Protein AF-A0A925GTR2-F1 (afdb_monomer_lite)

Structure (mmCIF, N/CA/C/O backbone):
data_AF-A0A925GTR2-F1
#
_entry.id   AF-A0A925GTR2-F1
#
loop_
_atom_site.group_PDB
_atom_site.id
_atom_site.type_symbol
_atom_site.label_atom_id
_atom_site.label_alt_id
_atom_site.label_comp_id
_atom_site.label_asym_id
_atom_site.label_entity_id
_atom_site.label_seq_id
_atom_site.pdbx_PDB_ins_code
_atom_site.Cartn_x
_atom_site.Cartn_y
_atom_site.Cartn_z
_atom_site.occupancy
_atom_site.B_iso_or_equiv
_atom_site.auth_seq_id
_atom_site.auth_comp_id
_atom_site.auth_asym_id
_atom_site.auth_atom_id
_atom_site.pdbx_PDB_model_num
ATOM 1 N N . MET A 1 1 ? -7.221 50.139 -34.948 1.00 38.75 1 MET A N 1
ATOM 2 C CA . MET A 1 1 ? -7.731 49.410 -33.765 1.00 38.75 1 MET A CA 1
ATOM 3 C C . MET A 1 1 ? -6.658 48.417 -33.343 1.00 38.75 1 MET A C 1
ATOM 5 O O . MET A 1 1 ? -6.251 47.613 -34.169 1.00 38.75 1 MET A O 1
ATOM 9 N N . LYS A 1 2 ? -6.090 48.581 -32.142 1.00 43.25 2 LYS A N 1
ATOM 10 C CA . LYS A 1 2 ? -4.949 47.803 -31.627 1.00 43.25 2 LYS A CA 1
ATOM 11 C C . LYS A 1 2 ? -5.491 46.639 -30.789 1.00 43.25 2 LYS A C 1
ATOM 13 O O . LYS A 1 2 ? -5.994 46.891 -29.700 1.00 43.25 2 LYS A O 1
ATOM 18 N N . ASN A 1 3 ? -5.389 45.401 -31.271 1.00 42.81 3 ASN A N 1
ATOM 19 C CA . ASN A 1 3 ? -5.656 44.216 -30.450 1.00 42.81 3 ASN A CA 1
ATOM 20 C C . ASN A 1 3 ? -4.360 43.778 -29.765 1.00 42.81 3 ASN A C 1
ATOM 22 O O . ASN A 1 3 ? -3.621 42.938 -30.271 1.00 42.81 3 ASN A O 1
ATOM 26 N N . SER A 1 4 ? -4.092 44.379 -28.609 1.00 49.94 4 SER A N 1
ATOM 27 C CA . SER A 1 4 ? -3.109 43.873 -27.656 1.00 49.94 4 SER A CA 1
ATOM 28 C C . SER A 1 4 ? -3.774 42.802 -26.793 1.00 49.94 4 SER A C 1
ATOM 30 O O . SER A 1 4 ? -4.380 43.117 -25.777 1.00 49.94 4 SER A O 1
ATOM 32 N N . LEU A 1 5 ? -3.665 41.536 -27.187 1.00 49.69 5 LEU A N 1
ATOM 33 C CA . LEU A 1 5 ? -3.779 40.414 -26.253 1.00 49.69 5 LEU A CA 1
ATOM 34 C C . LEU A 1 5 ? -2.530 39.554 -26.410 1.00 49.69 5 LEU A C 1
ATOM 36 O O . LEU A 1 5 ? -2.526 38.511 -27.054 1.00 49.69 5 LEU A O 1
ATOM 40 N N . ALA A 1 6 ? -1.444 40.051 -25.834 1.00 53.09 6 ALA A N 1
ATOM 41 C CA . ALA A 1 6 ? -0.313 39.226 -25.470 1.00 53.09 6 ALA A CA 1
ATOM 42 C C . ALA A 1 6 ? -0.327 39.078 -23.947 1.00 53.09 6 ALA A C 1
ATOM 44 O O . ALA A 1 6 ? -0.545 40.054 -23.231 1.00 53.09 6 ALA A O 1
ATOM 45 N N . LEU A 1 7 ? 0.002 37.868 -23.496 1.00 47.81 7 LEU A N 1
ATOM 46 C CA . LEU A 1 7 ? 0.508 37.566 -22.159 1.00 47.81 7 LEU A CA 1
ATOM 47 C C . LEU A 1 7 ? -0.521 37.345 -21.029 1.00 47.81 7 LEU A C 1
ATOM 49 O O . LEU A 1 7 ? -0.554 38.055 -20.034 1.00 47.81 7 LEU A O 1
ATOM 53 N N . CYS A 1 8 ? -1.232 36.219 -21.093 1.00 46.12 8 CYS A N 1
ATOM 54 C CA . CYS A 1 8 ? -1.433 35.391 -19.895 1.00 46.12 8 CYS A CA 1
ATOM 55 C C . CYS A 1 8 ? -0.593 34.116 -20.044 1.00 46.12 8 CYS A C 1
ATOM 57 O O . CYS A 1 8 ? -1.110 33.008 -20.153 1.00 46.12 8 CYS A O 1
ATOM 59 N N . ALA A 1 9 ? 0.730 34.284 -20.129 1.00 50.47 9 ALA A N 1
ATOM 60 C CA . ALA A 1 9 ? 1.658 33.168 -20.038 1.00 50.47 9 ALA A CA 1
ATOM 61 C C . ALA A 1 9 ? 1.691 32.679 -18.581 1.00 50.47 9 ALA A C 1
ATOM 63 O O . ALA A 1 9 ? 2.286 33.311 -17.716 1.00 50.47 9 ALA A O 1
ATOM 64 N N . LEU A 1 10 ? 0.979 31.579 -18.336 1.00 56.53 10 LEU A N 1
ATOM 65 C CA . LEU A 1 10 ? 1.396 30.461 -17.489 1.00 56.53 10 LEU A CA 1
ATOM 66 C C . LEU A 1 10 ? 2.219 30.826 -16.230 1.00 56.53 10 LEU A C 1
ATOM 68 O O . LEU A 1 10 ? 3.410 30.541 -16.152 1.00 56.53 10 LEU A O 1
ATOM 72 N N . VAL A 1 11 ? 1.575 31.380 -15.200 1.00 54.94 11 VAL A N 1
ATOM 73 C CA . VAL A 1 11 ? 2.124 31.385 -13.829 1.00 54.94 11 VAL A CA 1
ATOM 74 C C . VAL A 1 11 ? 1.551 30.179 -13.077 1.00 54.94 11 VAL A C 1
ATOM 76 O O . VAL A 1 11 ? 0.737 30.320 -12.173 1.00 54.94 11 VAL A O 1
ATOM 79 N N . VAL A 1 12 ? 1.931 28.965 -13.481 1.00 51.38 12 VAL A N 1
ATOM 80 C CA . VAL A 1 12 ? 1.653 27.727 -12.721 1.00 51.38 12 VAL A CA 1
ATOM 81 C C . VAL A 1 12 ? 2.942 26.911 -12.631 1.00 51.38 12 VAL A C 1
ATOM 83 O O . VAL A 1 12 ? 3.006 25.767 -13.056 1.00 51.38 12 VAL A O 1
ATOM 86 N N . SER A 1 13 ? 4.017 27.522 -12.127 1.00 54.53 13 SER A N 1
ATOM 87 C CA . SER A 1 13 ? 5.294 26.806 -11.936 1.00 54.53 13 SER A CA 1
ATOM 88 C C . SER A 1 13 ? 6.046 27.194 -10.660 1.00 54.53 13 SER A C 1
ATOM 90 O O . SER A 1 13 ? 7.187 26.787 -10.485 1.00 54.53 13 SER A O 1
ATOM 92 N N . LEU A 1 14 ? 5.441 27.986 -9.767 1.00 55.28 14 LEU A N 1
ATOM 93 C CA . LEU A 1 14 ? 6.096 28.474 -8.541 1.00 55.28 14 LEU A CA 1
ATOM 94 C C . LEU A 1 14 ? 5.398 28.043 -7.251 1.00 55.28 14 LEU A C 1
ATOM 96 O O . LEU A 1 14 ? 5.815 28.456 -6.171 1.00 55.28 14 LEU A O 1
ATOM 100 N N . LEU A 1 15 ? 4.359 27.208 -7.330 1.00 58.03 15 LEU A N 1
ATOM 101 C CA . LEU A 1 15 ? 3.886 26.547 -6.122 1.00 58.03 15 LEU A CA 1
ATOM 102 C C . LEU A 1 15 ? 4.962 25.528 -5.735 1.00 58.03 15 LEU A C 1
ATOM 104 O O . LEU A 1 15 ? 5.250 24.647 -6.551 1.00 58.03 15 LEU A O 1
ATOM 108 N N . PRO A 1 16 ? 5.589 25.640 -4.549 1.00 59.84 16 PRO A N 1
ATOM 109 C CA . PRO A 1 16 ? 6.442 24.568 -4.077 1.00 59.84 16 PRO A CA 1
ATOM 110 C C . PRO A 1 16 ? 5.589 23.303 -4.100 1.00 59.84 16 PRO A C 1
ATOM 112 O O . PRO A 1 16 ? 4.484 23.291 -3.551 1.00 59.84 16 PRO A O 1
ATOM 115 N N . VAL A 1 17 ? 6.084 22.247 -4.750 1.00 60.94 17 VAL A N 1
ATOM 116 C CA . VAL A 1 17 ? 5.613 20.900 -4.437 1.00 60.94 17 VAL A CA 1
ATOM 117 C C . VAL A 1 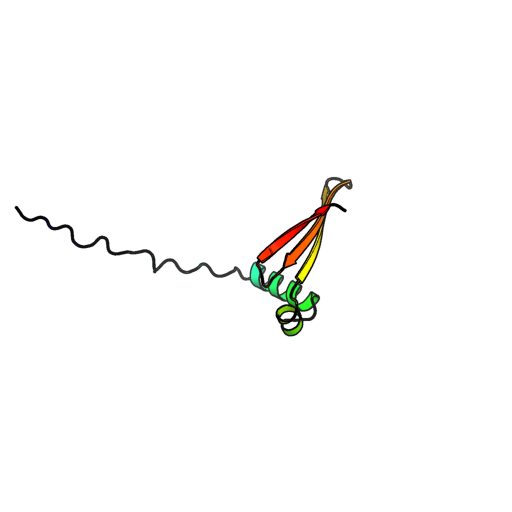17 ? 5.748 20.800 -2.924 1.00 60.94 17 VAL A C 1
ATOM 119 O O . VAL A 1 17 ? 6.858 20.851 -2.391 1.00 60.94 17 VAL A O 1
ATOM 122 N N . GLN A 1 18 ? 4.618 20.796 -2.219 1.00 70.44 18 GLN A N 1
ATOM 123 C CA . GLN A 1 18 ? 4.611 20.498 -0.801 1.00 70.44 18 GLN A CA 1
ATOM 124 C C . GLN A 1 18 ? 5.129 19.067 -0.714 1.00 70.44 18 GLN A C 1
ATOM 126 O O . GLN A 1 18 ? 4.433 18.120 -1.078 1.00 70.44 18 GLN A O 1
ATOM 131 N N . GLY A 1 19 ? 6.408 18.928 -0.364 1.00 77.56 19 GLY A N 1
ATOM 132 C CA . GLY A 1 19 ? 7.009 17.630 -0.111 1.00 77.56 19 GLY A CA 1
ATOM 133 C C . GLY A 1 19 ? 6.239 16.908 0.992 1.00 77.56 19 GLY A C 1
ATOM 134 O O . GLY A 1 19 ? 5.461 17.516 1.729 1.00 77.56 19 GLY A O 1
ATOM 135 N N . SER A 1 20 ? 6.453 15.601 1.114 1.00 88.31 20 SER A N 1
ATOM 136 C CA . SER A 1 20 ? 5.894 14.840 2.231 1.00 88.31 20 SER A CA 1
ATOM 137 C C . SER A 1 20 ? 6.324 15.460 3.564 1.00 88.31 20 SER A C 1
ATOM 139 O O . SER A 1 20 ? 7.493 15.811 3.736 1.00 88.31 20 SER A O 1
ATOM 141 N N . ASP A 1 21 ? 5.393 15.591 4.510 1.00 94.25 21 ASP A N 1
ATOM 142 C CA . ASP A 1 21 ? 5.726 16.055 5.853 1.00 94.25 21 ASP A CA 1
ATOM 143 C C . ASP A 1 21 ? 6.644 15.047 6.570 1.00 94.25 21 ASP A C 1
ATOM 145 O O . ASP A 1 21 ? 6.712 13.863 6.217 1.00 94.25 21 A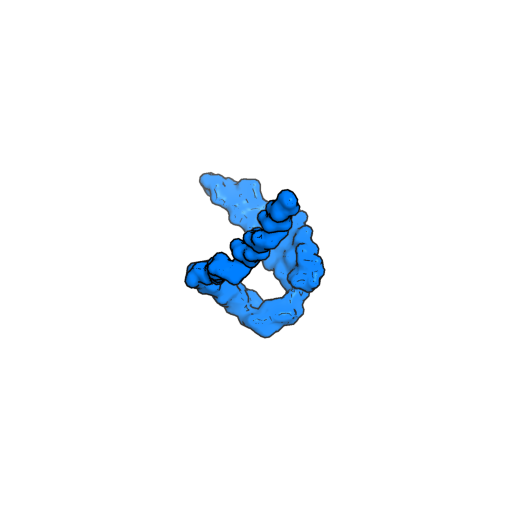SP A O 1
ATOM 149 N N . ALA A 1 22 ? 7.350 15.516 7.600 1.00 92.62 22 ALA A N 1
ATOM 150 C CA . ALA A 1 22 ? 8.337 14.708 8.312 1.00 92.62 22 ALA A CA 1
ATOM 151 C C . ALA A 1 22 ? 7.748 13.407 8.880 1.00 92.62 22 ALA A C 1
ATOM 153 O O . ALA A 1 22 ? 8.426 12.377 8.875 1.00 92.62 22 ALA A O 1
ATOM 154 N N . LYS A 1 23 ? 6.484 13.425 9.326 1.00 93.62 23 LYS A N 1
ATOM 155 C CA . LYS A 1 23 ? 5.847 12.239 9.895 1.00 93.62 23 LYS A CA 1
ATOM 156 C C . LYS A 1 23 ? 5.510 11.220 8.815 1.00 93.62 23 LYS A C 1
ATOM 158 O O . LYS A 1 23 ? 5.734 10.027 9.014 1.00 93.62 23 LYS A O 1
ATOM 163 N N . SER A 1 24 ? 5.036 11.675 7.659 1.00 92.56 24 SER A N 1
ATOM 164 C CA . SER A 1 24 ? 4.810 10.806 6.501 1.00 92.56 24 SER A CA 1
ATOM 165 C C . SER A 1 24 ? 6.099 10.107 6.050 1.00 92.56 24 SER A C 1
ATOM 167 O O . SER A 1 24 ? 6.087 8.901 5.794 1.00 92.56 24 SER A O 1
ATOM 169 N N . VAL A 1 25 ? 7.228 10.825 6.020 1.00 94.94 25 VAL A N 1
ATOM 170 C CA . VAL A 1 25 ? 8.544 10.247 5.681 1.00 94.94 25 VAL A CA 1
ATOM 171 C C . VAL A 1 25 ? 8.989 9.215 6.722 1.00 94.94 25 VAL A C 1
ATOM 173 O O . VAL A 1 25 ? 9.429 8.123 6.363 1.00 94.94 25 VAL A O 1
ATOM 176 N N . GLU A 1 26 ? 8.840 9.525 8.012 1.00 96.00 26 GLU A N 1
ATOM 177 C CA . GLU A 1 26 ? 9.155 8.604 9.110 1.00 96.00 26 GLU A CA 1
ATOM 178 C C . GLU A 1 26 ? 8.371 7.286 8.985 1.00 96.00 26 GLU A C 1
ATOM 180 O O . GLU A 1 26 ? 8.954 6.203 9.069 1.00 96.00 26 GLU A O 1
ATOM 185 N N . ILE A 1 27 ? 7.064 7.367 8.716 1.00 93.81 27 ILE A N 1
ATOM 186 C CA . ILE A 1 27 ? 6.195 6.194 8.553 1.00 93.81 27 ILE A CA 1
ATOM 187 C C . ILE A 1 27 ? 6.620 5.361 7.338 1.00 93.81 27 ILE A C 1
ATOM 189 O O . ILE A 1 27 ? 6.738 4.137 7.446 1.00 93.81 27 ILE A O 1
ATOM 193 N N . ALA A 1 28 ? 6.895 5.999 6.197 1.00 92.50 28 ALA A N 1
ATOM 194 C CA . ALA A 1 28 ? 7.354 5.303 4.995 1.00 92.50 28 ALA A CA 1
ATOM 195 C C . ALA A 1 28 ? 8.679 4.553 5.235 1.00 92.50 28 ALA A C 1
ATOM 197 O O . ALA A 1 28 ? 8.841 3.408 4.796 1.00 92.50 28 ALA A O 1
ATOM 198 N N . ASN A 1 29 ? 9.601 5.159 5.988 1.00 95.62 29 ASN A N 1
ATOM 199 C CA . ASN A 1 29 ? 10.876 4.546 6.359 1.00 95.62 29 ASN A CA 1
ATOM 200 C C . ASN A 1 29 ? 10.699 3.363 7.320 1.00 95.62 29 ASN A C 1
ATOM 202 O O . ASN A 1 29 ? 11.320 2.314 7.120 1.00 95.62 29 ASN A O 1
ATOM 206 N N . ALA A 1 30 ? 9.834 3.497 8.330 1.00 95.62 30 ALA A N 1
ATOM 207 C CA . ALA A 1 30 ? 9.532 2.419 9.270 1.00 95.62 30 ALA A CA 1
ATOM 208 C C . ALA A 1 30 ? 8.912 1.210 8.553 1.00 95.62 30 ALA A C 1
ATOM 210 O O . ALA A 1 30 ? 9.352 0.076 8.744 1.00 95.62 30 ALA A O 1
ATOM 211 N N . MET A 1 31 ? 7.951 1.458 7.658 1.00 91.06 31 MET A N 1
ATOM 212 C CA . MET A 1 31 ? 7.334 0.421 6.833 1.00 91.06 31 MET A CA 1
ATOM 213 C C . MET A 1 31 ? 8.369 -0.269 5.934 1.00 91.06 31 MET A C 1
ATOM 215 O O . MET A 1 31 ? 8.448 -1.496 5.911 1.00 91.06 31 MET A O 1
ATOM 219 N N . THR A 1 32 ? 9.190 0.502 5.215 1.00 92.94 32 THR A N 1
ATOM 220 C CA . THR A 1 32 ? 10.218 -0.048 4.312 1.00 92.94 32 THR A CA 1
ATOM 221 C C . THR A 1 32 ? 11.225 -0.903 5.076 1.00 92.94 32 THR A C 1
ATOM 223 O O . THR A 1 32 ? 11.566 -1.999 4.636 1.00 92.94 32 THR A O 1
ATOM 226 N N . THR A 1 33 ? 11.649 -0.449 6.256 1.00 95.94 33 THR A N 1
ATOM 227 C CA . THR A 1 33 ? 12.516 -1.223 7.155 1.00 95.94 33 THR A CA 1
ATOM 228 C C . THR A 1 33 ? 11.853 -2.534 7.575 1.00 95.94 33 THR A C 1
ATOM 230 O O . THR A 1 33 ? 12.469 -3.591 7.453 1.00 95.94 33 THR A O 1
ATOM 233 N N . ALA A 1 34 ? 10.585 -2.494 7.995 1.00 92.31 34 ALA A N 1
ATOM 234 C CA . ALA A 1 34 ? 9.836 -3.681 8.411 1.00 92.31 34 ALA A CA 1
ATOM 235 C C . ALA A 1 34 ? 9.654 -4.712 7.281 1.00 92.31 34 ALA A C 1
ATOM 237 O O . ALA A 1 34 ? 9.610 -5.911 7.541 1.00 92.31 34 ALA A O 1
ATOM 238 N N . MET A 1 35 ? 9.605 -4.265 6.023 1.00 88.31 35 MET A N 1
ATOM 239 C CA . MET A 1 35 ? 9.552 -5.139 4.842 1.00 88.31 35 MET A CA 1
ATOM 240 C C . MET A 1 35 ? 10.923 -5.692 4.412 1.00 88.31 35 MET A C 1
ATOM 242 O O . MET A 1 35 ? 11.028 -6.339 3.370 1.00 88.31 35 MET A O 1
ATOM 246 N N . GLY A 1 36 ? 11.979 -5.459 5.196 1.00 93.12 36 GLY A N 1
ATOM 247 C CA . GLY A 1 36 ? 13.325 -5.957 4.915 1.00 93.12 36 GLY A CA 1
ATOM 248 C C . GLY A 1 36 ? 14.215 -4.968 4.164 1.00 93.12 36 GLY A C 1
ATOM 249 O O . GLY A 1 36 ? 15.176 -5.392 3.526 1.00 93.12 36 GLY A O 1
ATOM 250 N N . GLY A 1 37 ? 13.912 -3.671 4.230 1.00 96.50 37 GLY A N 1
ATOM 251 C CA . GLY A 1 37 ? 14.749 -2.601 3.692 1.00 96.50 37 GLY A CA 1
ATOM 252 C C . GLY A 1 37 ? 14.508 -2.276 2.216 1.00 96.50 37 GLY A C 1
ATOM 253 O O . GLY A 1 37 ? 13.716 -2.914 1.517 1.00 96.50 37 GLY A O 1
ATOM 254 N N . MET A 1 38 ? 15.209 -1.242 1.743 1.00 95.44 38 MET A N 1
ATOM 255 C CA . MET A 1 38 ? 14.995 -0.655 0.416 1.00 95.44 38 MET A CA 1
ATOM 256 C C . MET A 1 38 ? 15.315 -1.627 -0.730 1.00 95.44 38 MET A C 1
ATOM 258 O O 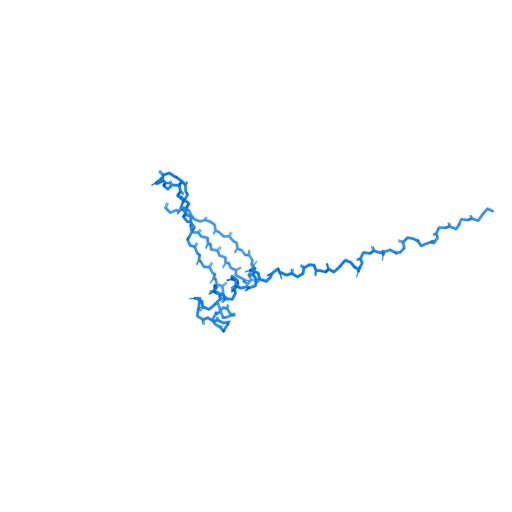. MET A 1 38 ? 14.596 -1.656 -1.725 1.00 95.44 38 MET A O 1
ATOM 262 N N . ASP A 1 39 ? 16.332 -2.477 -0.584 1.00 96.38 39 ASP A N 1
ATOM 263 C CA . ASP A 1 39 ? 16.697 -3.449 -1.624 1.00 96.38 39 ASP A CA 1
ATOM 264 C C . ASP A 1 39 ? 15.590 -4.483 -1.854 1.00 96.38 39 ASP A C 1
ATOM 266 O O . ASP A 1 39 ? 15.234 -4.799 -2.993 1.00 96.38 39 ASP A O 1
ATOM 270 N N . ASN A 1 40 ? 14.987 -4.975 -0.769 1.00 94.94 40 ASN A N 1
ATOM 271 C CA . ASN A 1 40 ? 13.860 -5.897 -0.853 1.00 94.94 40 ASN A CA 1
ATOM 272 C C . ASN A 1 40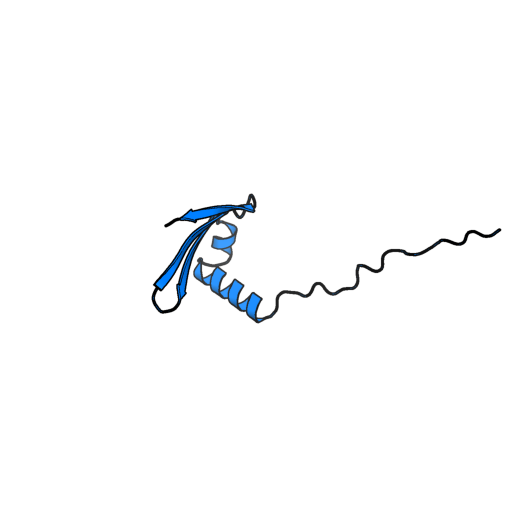 ? 12.603 -5.198 -1.362 1.00 94.94 40 ASN A C 1
ATOM 274 O O . ASN A 1 40 ? 11.913 -5.756 -2.215 1.00 94.94 40 ASN A O 1
ATOM 278 N N . TRP A 1 41 ? 12.347 -3.962 -0.923 1.00 93.44 41 TRP A N 1
ATOM 279 C CA . TRP A 1 41 ? 11.284 -3.139 -1.493 1.00 93.44 41 TRP A CA 1
ATOM 280 C C . TRP A 1 41 ? 11.434 -2.998 -3.009 1.00 93.44 41 TRP A C 1
ATOM 282 O O . TRP A 1 41 ? 10.483 -3.264 -3.739 1.00 93.44 41 TRP A O 1
ATOM 292 N N . ASN A 1 42 ? 12.614 -2.631 -3.505 1.00 93.62 42 ASN A N 1
ATOM 293 C CA . ASN A 1 42 ? 12.863 -2.420 -4.931 1.00 93.62 42 ASN A CA 1
ATOM 294 C C . ASN A 1 42 ? 12.698 -3.704 -5.753 1.00 93.62 42 ASN A C 1
ATOM 296 O O . ASN A 1 42 ? 12.159 -3.661 -6.857 1.00 93.62 42 ASN A O 1
ATOM 300 N N . ARG A 1 43 ? 13.106 -4.853 -5.205 1.00 94.19 43 ARG A N 1
ATOM 301 C CA . ARG A 1 43 ? 12.937 -6.165 -5.849 1.00 94.19 43 ARG A CA 1
ATOM 302 C C . ARG A 1 43 ? 11.503 -6.689 -5.812 1.00 94.19 43 ARG A C 1
ATOM 304 O O . ARG A 1 43 ? 11.133 -7.503 -6.658 1.00 94.19 43 ARG A O 1
ATOM 311 N N . ALA A 1 44 ? 10.708 -6.284 -4.826 1.00 92.88 44 ALA A N 1
ATOM 312 C CA . ALA A 1 44 ? 9.342 -6.758 -4.680 1.00 92.88 44 ALA A CA 1
ATOM 313 C C . ALA A 1 44 ? 8.462 -6.248 -5.829 1.00 92.88 44 ALA A C 1
ATOM 315 O O . ALA A 1 44 ? 8.295 -5.044 -6.021 1.00 92.88 44 ALA A O 1
ATOM 316 N N . HIS A 1 45 ? 7.853 -7.177 -6.565 1.00 94.19 45 HIS A N 1
ATOM 317 C CA . HIS A 1 45 ? 6.850 -6.857 -7.582 1.00 94.19 45 HIS A CA 1
ATOM 318 C C . HIS A 1 45 ? 5.494 -6.558 -6.927 1.00 94.19 45 HIS A C 1
ATOM 320 O O . HIS A 1 45 ? 4.808 -5.611 -7.304 1.00 94.19 45 HIS A O 1
ATOM 326 N N . PHE A 1 46 ? 5.135 -7.332 -5.900 1.00 93.38 46 PHE A N 1
ATOM 327 C CA . PHE A 1 46 ? 3.856 -7.224 -5.207 1.00 93.38 46 PHE A CA 1
ATOM 328 C C . PHE A 1 46 ? 4.043 -6.830 -3.744 1.00 93.38 46 PHE A C 1
ATOM 330 O O . PHE A 1 46 ? 4.945 -7.327 -3.071 1.00 93.38 46 PHE A O 1
ATOM 337 N N . VAL A 1 47 ? 3.145 -5.986 -3.246 1.00 92.44 47 VAL A N 1
ATOM 338 C CA . VAL A 1 47 ? 2.964 -5.699 -1.823 1.00 92.44 47 VAL A CA 1
ATOM 339 C C . VAL A 1 47 ? 1.588 -6.200 -1.422 1.00 92.44 47 VAL A C 1
ATOM 341 O O . VAL A 1 47 ? 0.590 -5.858 -2.058 1.00 92.44 47 VAL A O 1
ATOM 344 N N . ARG A 1 48 ? 1.529 -6.999 -0.358 1.00 91.94 48 ARG A N 1
ATOM 345 C CA . ARG A 1 48 ? 0.275 -7.390 0.281 1.00 91.94 48 ARG A CA 1
ATOM 346 C C . ARG A 1 48 ? 0.261 -6.895 1.715 1.00 91.94 48 ARG A C 1
ATOM 348 O O . ARG A 1 48 ? 1.229 -7.102 2.440 1.00 91.94 48 ARG A O 1
ATOM 355 N N . TYR A 1 49 ? -0.856 -6.317 2.125 1.00 89.81 49 TYR A N 1
ATOM 356 C CA . TYR A 1 49 ? -1.138 -6.042 3.527 1.00 89.81 49 TYR A CA 1
ATOM 357 C C . TYR A 1 49 ? -2.595 -6.378 3.837 1.00 89.81 49 TYR A C 1
ATOM 359 O O . TYR A 1 49 ? -3.469 -6.250 2.980 1.00 89.81 49 TYR A O 1
ATOM 367 N N . ASP A 1 50 ? -2.850 -6.835 5.059 1.00 92.88 50 ASP A N 1
ATOM 368 C CA . ASP A 1 50 ? -4.203 -7.097 5.536 1.00 92.88 50 ASP A CA 1
ATOM 369 C C . ASP A 1 50 ? -4.653 -5.896 6.383 1.00 92.88 50 ASP A C 1
ATOM 371 O O . ASP A 1 50 ? -3.938 -5.450 7.283 1.00 92.88 50 ASP A O 1
ATOM 375 N N . PHE A 1 51 ? -5.828 -5.350 6.080 1.00 91.12 51 PHE A N 1
ATOM 376 C CA . PHE A 1 51 ? -6.397 -4.200 6.770 1.00 91.12 51 PHE A CA 1
ATOM 377 C C . PHE A 1 51 ? -7.632 -4.629 7.559 1.00 91.12 51 PHE A C 1
ATOM 379 O O . PHE A 1 51 ? -8.670 -4.973 6.984 1.00 91.12 51 PHE A O 1
ATOM 386 N N . LYS A 1 52 ? -7.510 -4.602 8.891 1.00 94.75 52 LYS A N 1
ATOM 387 C CA . LYS A 1 52 ? -8.578 -4.976 9.819 1.00 94.75 52 LYS A CA 1
ATOM 388 C C . LYS A 1 52 ? -9.050 -3.766 10.614 1.00 94.75 52 LYS A C 1
ATOM 390 O O . LYS A 1 52 ? -8.277 -3.148 11.340 1.00 94.75 52 LYS A O 1
ATOM 395 N N . VAL A 1 53 ? -10.336 -3.454 10.498 1.00 93.69 53 VAL A N 1
ATOM 396 C CA . VAL A 1 53 ? -10.981 -2.339 11.198 1.00 93.69 53 VAL A CA 1
ATOM 397 C C . VAL A 1 53 ? -11.844 -2.890 12.317 1.00 93.69 53 VAL A C 1
ATOM 399 O O . VAL A 1 53 ? -12.767 -3.663 12.060 1.00 93.69 53 VAL A O 1
ATOM 402 N N . SER A 1 54 ? -11.583 -2.443 13.544 1.00 96.44 54 SER A N 1
ATOM 403 C CA . SER A 1 54 ? -12.367 -2.803 14.727 1.00 96.44 54 SER A CA 1
ATOM 404 C C . SER A 1 54 ? -12.986 -1.561 15.364 1.00 96.44 54 SER A C 1
ATOM 406 O O . SER A 1 54 ? -12.278 -0.602 15.656 1.00 96.44 54 SER A O 1
ATOM 408 N N . ILE A 1 55 ? -14.297 -1.586 15.612 1.00 96.19 55 ILE A N 1
ATOM 409 C CA . ILE A 1 55 ? -15.044 -0.506 16.274 1.00 96.19 55 ILE A CA 1
ATOM 410 C C . ILE A 1 55 ? -15.867 -1.123 17.405 1.00 96.19 55 ILE A C 1
ATOM 412 O O . ILE A 1 55 ? -16.637 -2.057 17.181 1.00 96.19 55 ILE A O 1
ATOM 416 N N . GLY A 1 56 ? -15.682 -0.635 18.636 1.00 96.25 56 GLY A N 1
ATOM 417 C CA . GLY A 1 56 ? -16.385 -1.167 19.812 1.00 96.25 56 GLY A CA 1
ATOM 418 C C . GLY A 1 56 ? -16.148 -2.667 20.041 1.00 96.25 56 GLY A C 1
ATOM 419 O O . GLY A 1 56 ? -17.077 -3.390 20.385 1.00 96.25 56 GLY A O 1
ATOM 420 N N . GLY A 1 57 ? -14.935 -3.159 19.758 1.00 95.25 57 GLY A N 1
ATOM 421 C CA . GLY A 1 57 ? -14.579 -4.580 19.879 1.00 95.25 57 GLY A CA 1
ATOM 422 C C . GLY A 1 57 ? -15.113 -5.489 18.763 1.00 95.25 57 GLY A C 1
ATOM 423 O O . GLY A 1 57 ? -14.789 -6.673 18.741 1.00 95.25 57 GLY A O 1
ATOM 424 N N . LYS A 1 58 ? -15.890 -4.960 17.809 1.00 95.81 58 LYS A N 1
ATOM 425 C CA . LYS A 1 58 ? -16.396 -5.710 16.650 1.00 95.81 58 LYS A CA 1
ATOM 426 C C . LYS A 1 58 ? -15.546 -5.427 15.417 1.00 95.81 58 LYS A C 1
ATOM 428 O O . LYS A 1 58 ? -15.227 -4.272 15.145 1.00 95.81 58 LYS A O 1
ATOM 433 N N . THR A 1 59 ? -15.212 -6.469 14.656 1.00 95.56 59 THR A N 1
ATOM 434 C CA . THR A 1 59 ? -14.559 -6.312 13.346 1.00 95.56 59 THR A CA 1
ATOM 435 C C . THR A 1 59 ? -15.589 -5.817 12.333 1.00 95.56 59 THR A C 1
ATOM 437 O O . THR A 1 59 ? -16.576 -6.497 12.076 1.00 95.56 59 THR A O 1
ATOM 440 N N . MET A 1 60 ? -15.358 -4.632 11.776 1.00 95.25 60 MET A N 1
ATOM 441 C CA . MET A 1 60 ? -16.218 -3.998 10.771 1.00 95.25 60 MET A CA 1
ATOM 442 C C . MET A 1 60 ? -15.739 -4.278 9.347 1.00 95.25 60 MET A C 1
ATOM 444 O O . MET A 1 60 ? -16.541 -4.366 8.422 1.00 95.25 60 MET A O 1
ATOM 448 N N . ALA A 1 61 ? -14.427 -4.430 9.168 1.00 93.81 61 ALA A N 1
ATOM 449 C CA . ALA A 1 61 ? -13.831 -4.809 7.900 1.00 93.81 61 ALA A CA 1
ATOM 450 C C . ALA A 1 61 ? -12.587 -5.660 8.141 1.00 93.81 61 ALA A C 1
ATOM 452 O O . ALA A 1 61 ? -11.820 -5.404 9.067 1.00 93.81 61 ALA A O 1
ATOM 453 N N . ASP A 1 62 ? -12.397 -6.647 7.279 1.00 95.75 62 ASP A N 1
ATOM 454 C CA . ASP A 1 62 ? -11.176 -7.433 7.151 1.00 95.75 62 ASP A CA 1
ATOM 455 C C . ASP A 1 62 ? -10.959 -7.639 5.650 1.00 95.75 62 ASP A C 1
ATOM 457 O O . ASP A 1 62 ? -11.837 -8.166 4.954 1.00 95.75 62 ASP A O 1
ATOM 461 N N . ARG A 1 63 ? -9.884 -7.064 5.113 1.00 95.88 63 ARG A N 1
ATOM 462 C CA . ARG A 1 63 ? -9.596 -7.056 3.675 1.00 95.88 63 ARG A CA 1
ATOM 463 C C . ARG A 1 63 ? -8.125 -7.333 3.449 1.00 95.88 63 ARG A C 1
ATOM 465 O O . ARG A 1 63 ? -7.278 -6.741 4.112 1.00 95.88 63 ARG A O 1
ATOM 472 N N . ALA A 1 64 ? -7.822 -8.155 2.453 1.00 96.31 64 ALA A N 1
ATOM 473 C CA . ALA A 1 64 ? -6.472 -8.255 1.922 1.00 96.31 64 ALA A CA 1
ATOM 474 C C . ALA A 1 64 ? -6.317 -7.279 0.753 1.00 96.31 64 ALA A C 1
ATOM 476 O O . ALA A 1 64 ? -7.107 -7.279 -0.193 1.00 96.31 64 ALA A O 1
ATOM 477 N N . HIS A 1 65 ? -5.302 -6.429 0.841 1.00 95.12 65 HIS A N 1
ATOM 478 C CA . HIS A 1 65 ? -4.962 -5.422 -0.148 1.00 95.12 65 HIS A CA 1
ATOM 479 C C . HIS A 1 65 ? -3.726 -5.912 -0.894 1.00 95.12 65 HIS A C 1
ATOM 481 O O . HIS A 1 65 ? -2.688 -6.150 -0.278 1.00 95.12 65 HIS A O 1
ATOM 487 N N . LEU A 1 66 ? -3.836 -6.089 -2.209 1.00 96.00 66 LEU A N 1
ATOM 488 C CA . LEU A 1 66 ? -2.746 -6.557 -3.056 1.00 96.00 66 LEU A CA 1
ATOM 489 C C . LEU A 1 66 ? -2.433 -5.496 -4.099 1.00 96.00 66 LEU A C 1
ATOM 491 O O . LEU A 1 66 ? -3.279 -5.155 -4.926 1.00 96.00 66 LEU A O 1
ATOM 495 N N . TRP A 1 67 ? -1.203 -5.005 -4.067 1.00 96.19 67 TRP A N 1
ATOM 496 C CA . TRP A 1 67 ? -0.700 -4.012 -4.994 1.00 96.19 67 TRP A CA 1
ATOM 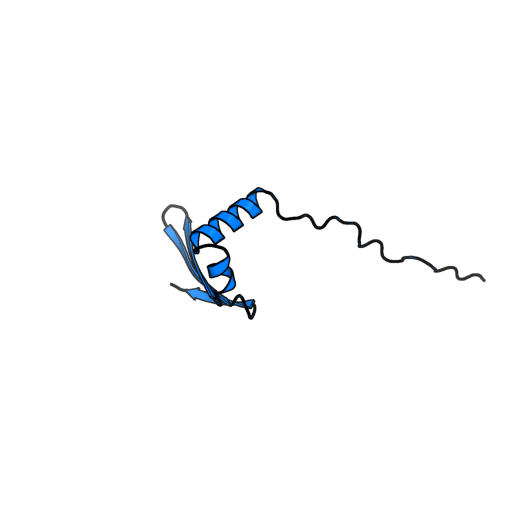497 C C . TRP A 1 67 ? 0.432 -4.597 -5.833 1.00 96.19 67 TRP A C 1
ATOM 499 O O . TRP A 1 67 ? 1.447 -5.043 -5.305 1.00 96.19 67 TRP A O 1
ATOM 509 N N . ASP A 1 68 ? 0.255 -4.581 -7.148 1.00 96.19 68 ASP A N 1
ATOM 510 C CA . ASP A 1 68 ? 1.315 -4.761 -8.131 1.00 96.19 68 ASP A CA 1
ATOM 511 C C . ASP A 1 68 ? 2.020 -3.413 -8.329 1.00 96.19 68 ASP A C 1
ATOM 513 O O . ASP A 1 68 ? 1.477 -2.498 -8.955 1.00 96.19 68 ASP A O 1
ATOM 517 N N . LYS A 1 69 ? 3.229 -3.276 -7.777 1.00 93.88 69 LYS A N 1
ATOM 518 C CA . LYS A 1 69 ? 3.994 -2.024 -7.828 1.00 93.88 69 LYS A CA 1
ATOM 519 C C . LYS A 1 69 ? 4.502 -1.680 -9.224 1.00 93.88 69 LYS A C 1
ATOM 521 O O . LYS A 1 69 ? 4.831 -0.522 -9.459 1.00 93.88 69 LYS A O 1
ATOM 526 N N . MET A 1 70 ? 4.594 -2.658 -10.124 1.00 94.38 70 MET A N 1
ATOM 527 C CA . MET A 1 70 ? 5.155 -2.452 -11.460 1.00 94.38 70 MET A CA 1
ATOM 528 C C . MET A 1 70 ? 4.082 -2.020 -12.452 1.00 94.38 70 MET A C 1
ATOM 530 O O . MET A 1 70 ? 4.334 -1.173 -13.303 1.00 94.38 70 MET A O 1
ATOM 534 N N . THR A 1 71 ? 2.877 -2.587 -12.345 1.00 96.19 71 THR A N 1
ATOM 535 C CA . THR A 1 71 ? 1.761 -2.249 -13.244 1.00 96.19 71 THR A CA 1
ATOM 536 C C . THR A 1 71 ? 0.759 -1.276 -12.631 1.00 96.19 71 THR A C 1
ATOM 538 O O . THR A 1 71 ? -0.122 -0.783 -13.330 1.00 96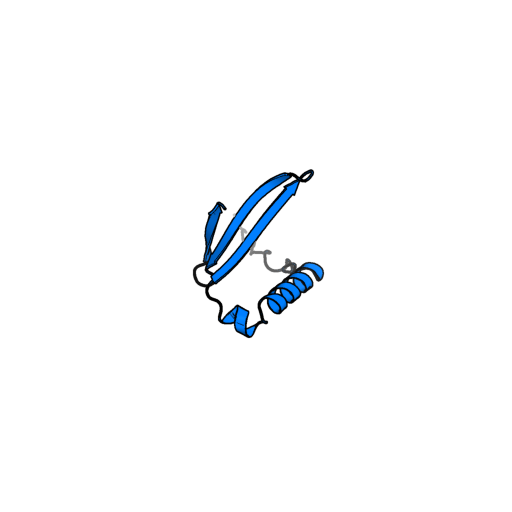.19 71 THR A O 1
ATOM 541 N N . GLY A 1 72 ? 0.847 -1.021 -11.324 1.00 94.44 72 GLY A N 1
ATOM 542 C CA . GLY A 1 72 ? -0.121 -0.212 -10.587 1.00 94.44 72 GLY A CA 1
ATOM 543 C C . GLY A 1 72 ? -1.448 -0.926 -10.315 1.00 94.44 72 GLY A C 1
ATOM 544 O O . GLY A 1 72 ? -2.336 -0.336 -9.703 1.00 94.44 72 GLY A O 1
ATOM 545 N N . ARG A 1 73 ? -1.614 -2.188 -10.742 1.00 96.94 73 ARG A N 1
ATOM 546 C CA . ARG A 1 73 ? -2.851 -2.938 -10.495 1.00 96.94 73 ARG A CA 1
ATOM 547 C C . ARG A 1 73 ? -3.064 -3.156 -9.009 1.00 96.94 73 ARG A C 1
ATOM 549 O O . ARG A 1 73 ? -2.157 -3.534 -8.269 1.00 96.94 73 ARG A O 1
ATOM 556 N N . TYR A 1 74 ? -4.309 -2.974 -8.602 1.00 96.75 74 TYR A N 1
ATOM 557 C CA . TYR A 1 74 ? -4.715 -3.072 -7.218 1.00 96.75 74 TYR A CA 1
ATOM 558 C C . TYR A 1 74 ? -5.929 -3.980 -7.089 1.00 96.75 74 TYR A C 1
ATOM 560 O O . TYR A 1 74 ? -6.884 -3.866 -7.859 1.00 96.75 74 TYR A O 1
ATOM 568 N N . ARG A 1 75 ? -5.888 -4.892 -6.119 1.00 96.31 75 ARG A N 1
ATOM 569 C CA . ARG A 1 75 ? -6.954 -5.859 -5.875 1.00 96.31 75 ARG A CA 1
ATOM 570 C C . ARG A 1 75 ? -7.282 -5.916 -4.393 1.00 96.31 75 ARG A C 1
ATOM 572 O O . ARG A 1 75 ? -6.391 -5.989 -3.551 1.00 96.31 75 ARG A O 1
ATOM 579 N N . LEU A 1 76 ? -8.577 -5.902 -4.109 1.00 96.12 76 LEU A N 1
ATOM 580 C CA . LEU A 1 76 ? -9.126 -6.122 -2.782 1.00 96.12 76 LEU A CA 1
ATOM 581 C C . LEU A 1 76 ? -9.758 -7.504 -2.744 1.00 96.12 76 LEU A C 1
ATOM 583 O O . LEU A 1 76 ? -10.570 -7.842 -3.605 1.00 96.12 76 LEU A O 1
ATOM 587 N N . GLU A 1 77 ? -9.398 -8.280 -1.735 1.00 95.38 77 GLU A N 1
ATOM 588 C CA . GLU A 1 77 ? -10.018 -9.567 -1.449 1.00 95.38 77 GLU A CA 1
ATOM 589 C C . GLU A 1 77 ? -10.733 -9.483 -0.096 1.00 95.38 77 GLU A C 1
ATOM 591 O O . GLU A 1 77 ? -10.209 -8.917 0.871 1.00 95.38 77 GLU A O 1
ATOM 596 N N . ALA A 1 78 ? -11.949 -10.027 -0.035 1.00 88.88 78 ALA A N 1
ATOM 597 C CA . ALA A 1 78 ? -12.606 -10.288 1.239 1.00 88.88 78 ALA A CA 1
ATOM 598 C C . ALA A 1 78 ? -11.896 -11.450 1.947 1.00 88.88 78 ALA A C 1
ATOM 600 O O . ALA A 1 78 ? -11.390 -12.356 1.280 1.00 88.88 78 ALA A O 1
ATOM 601 N N . ARG A 1 79 ? -11.868 -11.408 3.279 1.00 78.25 79 ARG A N 1
ATOM 602 C CA . ARG A 1 79 ? -11.343 -12.478 4.124 1.00 78.25 79 ARG A CA 1
ATOM 603 C C . ARG A 1 79 ? -12.435 -13.045 5.019 1.00 78.25 79 ARG A C 1
ATOM 605 O O . ARG A 1 79 ? -13.367 -12.274 5.345 1.00 78.25 79 ARG A O 1
#

Foldseek 3Di:
DDPPDDDPPDPPPPDPPPPDDPVRVVVVQVVCVVCPHDVSVVVDQKDWDWDWDDDPNDTPATWIWIARPVVRDIDIDGD

pLDDT: mean 84.3, std 17.94, range [38.75, 96.94]

Radius of gyration: 22.24 Å; chains: 1; bounding box: 33×62×54 Å

Sequence (79 aa):
MKNSLALCALVVSLLPVQGSDAKSVEIANAMTTAMGGMDNWNRAHFVRYDFKVSIGGKTMADRAHLWDKMTGRYRLEAR

Secondary structure (DSSP, 8-state):
------------S-S---PPPHHHHHHHHHHHHHTTHHHHHHH-SEEEEEEEEEETTEEEEEEEEEEETTT--EEEEE-